Protein AF-A0A822GAI0-F1 (afdb_monomer_lite)

pLDDT: mean 76.67, std 10.91, range [37.88, 90.69]

Sequence (105 aa):
QAKMRTPMEIFRIRNSQLQTNQYAEFDLRLMDAFDPYTKLATTTLDHFQLKNYPPHNANLIVVRELSAFQEIELNIEMKIYTNNILSSISIMKILIYVSQYDFYP

Structure (mmCIF, N/CA/C/O backbone):
data_AF-A0A822GAI0-F1
#
_entry.id   AF-A0A822GAI0-F1
#
loop_
_atom_site.group_PDB
_atom_site.id
_atom_site.type_symbol
_atom_site.label_atom_id
_atom_site.label_alt_id
_atom_site.label_comp_id
_atom_site.label_asym_id
_atom_site.label_entity_id
_atom_site.label_seq_id
_atom_site.pdbx_PDB_ins_code
_atom_site.Cartn_x
_atom_site.Cartn_y
_atom_site.Cartn_z
_atom_site.occupancy
_atom_site.B_iso_or_equiv
_atom_site.auth_seq_id
_atom_site.auth_comp_id
_atom_site.auth_asym_id
_atom_site.auth_atom_id
_atom_site.pdbx_PDB_model_num
ATOM 1 N N . GLN A 1 1 ? -27.670 -15.867 5.538 1.00 37.88 1 GLN A N 1
ATOM 2 C CA . GLN A 1 1 ? -26.688 -15.755 4.438 1.00 37.88 1 GLN A CA 1
ATOM 3 C C . GLN A 1 1 ? -25.909 -14.470 4.666 1.00 37.88 1 GLN A C 1
ATOM 5 O O . GLN A 1 1 ? -26.536 -13.422 4.742 1.00 37.88 1 GLN A O 1
ATOM 10 N N . ALA A 1 2 ? -24.596 -14.545 4.894 1.00 41.91 2 ALA A N 1
ATOM 11 C CA . ALA A 1 2 ? -23.770 -13.349 5.052 1.00 41.91 2 ALA A CA 1
ATOM 12 C C . ALA A 1 2 ? -23.709 -12.623 3.701 1.00 41.91 2 ALA A C 1
ATOM 14 O O . ALA A 1 2 ? -23.293 -13.210 2.703 1.00 41.91 2 ALA A O 1
ATOM 15 N N . LYS A 1 3 ? -24.208 -11.387 3.655 1.00 46.25 3 LYS A N 1
ATOM 16 C CA . LYS A 1 3 ? -24.191 -10.541 2.461 1.00 46.25 3 LYS A CA 1
ATOM 17 C C . LYS A 1 3 ? -22.721 -10.202 2.180 1.00 46.25 3 LYS A C 1
ATOM 19 O O . LYS A 1 3 ? -22.095 -9.555 3.014 1.00 46.25 3 LYS A O 1
ATOM 24 N N . MET A 1 4 ? -22.147 -10.719 1.090 1.00 47.75 4 MET A N 1
ATOM 25 C CA . MET A 1 4 ? -20.768 -10.392 0.703 1.00 47.75 4 MET A CA 1
ATOM 26 C C . MET A 1 4 ? -20.707 -8.902 0.368 1.00 47.75 4 MET A C 1
ATOM 28 O O . MET A 1 4 ? -21.257 -8.486 -0.649 1.00 47.75 4 MET A O 1
ATOM 32 N N . ARG A 1 5 ? -20.086 -8.109 1.244 1.00 63.19 5 ARG A N 1
ATOM 33 C CA . ARG A 1 5 ? -19.882 -6.675 1.020 1.00 63.19 5 ARG A CA 1
ATOM 34 C C . ARG A 1 5 ? -18.771 -6.450 -0.008 1.00 63.19 5 ARG A C 1
ATOM 36 O O . ARG A 1 5 ? -17.844 -7.255 -0.119 1.00 63.19 5 ARG A O 1
ATOM 43 N N . THR A 1 6 ? -18.893 -5.381 -0.792 1.00 68.69 6 THR A N 1
ATOM 44 C CA . THR A 1 6 ? -17.993 -5.117 -1.930 1.00 68.69 6 THR A CA 1
ATOM 45 C C . THR A 1 6 ? 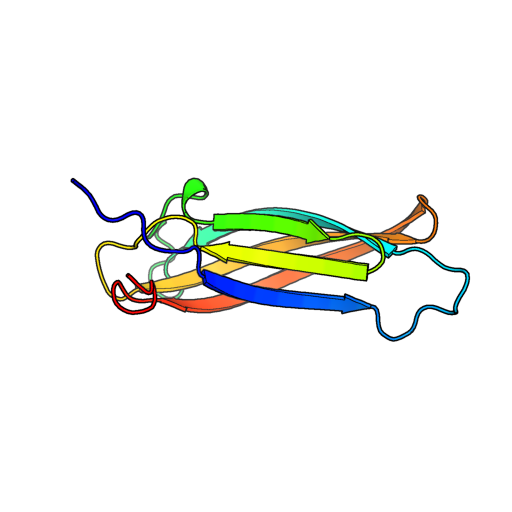-16.662 -4.525 -1.438 1.00 68.69 6 THR A C 1
ATOM 47 O O . THR A 1 6 ? -16.694 -3.647 -0.576 1.00 68.69 6 THR A O 1
ATOM 50 N N . PRO A 1 7 ? -15.495 -4.954 -1.963 1.00 68.38 7 PRO A N 1
ATOM 51 C CA . PRO A 1 7 ? -14.203 -4.376 -1.587 1.00 68.38 7 PRO A CA 1
ATOM 52 C C . PRO A 1 7 ? -14.113 -2.870 -1.882 1.00 68.38 7 PRO A C 1
ATOM 54 O O . PRO A 1 7 ? -14.569 -2.418 -2.934 1.00 68.38 7 PRO A O 1
ATOM 57 N N . MET A 1 8 ? -13.480 -2.109 -0.984 1.00 75.25 8 MET A N 1
ATOM 58 C CA . MET A 1 8 ? -13.315 -0.653 -1.105 1.00 75.25 8 MET A CA 1
ATOM 59 C C . MET A 1 8 ? -11.936 -0.304 -1.677 1.00 75.25 8 MET A C 1
ATOM 61 O O . MET A 1 8 ? -10.915 -0.702 -1.119 1.00 75.25 8 MET A O 1
ATOM 65 N N . GLU A 1 9 ? -11.891 0.471 -2.763 1.00 78.12 9 GLU A N 1
ATOM 66 C CA . GLU A 1 9 ? -10.647 1.058 -3.280 1.00 78.12 9 GLU A CA 1
ATOM 67 C C . GLU A 1 9 ? -10.264 2.285 -2.448 1.00 78.12 9 GLU A C 1
ATOM 69 O O . GLU A 1 9 ? -11.015 3.255 -2.387 1.00 78.12 9 GLU A O 1
ATOM 74 N N . ILE A 1 10 ? -9.089 2.246 -1.821 1.00 73.44 10 ILE A N 1
ATOM 75 C CA . ILE A 1 10 ? -8.595 3.344 -0.978 1.00 73.44 10 ILE A CA 1
ATOM 76 C C . ILE A 1 10 ? -7.741 4.311 -1.788 1.00 73.44 10 ILE A C 1
ATOM 78 O O . ILE A 1 10 ? -7.766 5.523 -1.585 1.00 73.44 10 ILE A O 1
ATOM 82 N N . PHE A 1 11 ? -6.928 3.761 -2.685 1.00 77.19 11 PHE A N 1
ATOM 83 C CA . PHE A 1 11 ? -5.909 4.524 -3.376 1.00 77.19 11 PHE A CA 1
ATOM 84 C C . PHE A 1 11 ? -5.609 3.921 -4.740 1.00 77.19 11 PHE A C 1
ATOM 86 O O . PHE A 1 11 ? -5.573 2.698 -4.892 1.00 77.19 11 PHE A O 1
ATOM 93 N N . ARG A 1 12 ? -5.345 4.799 -5.713 1.00 80.00 12 ARG A N 1
ATOM 94 C CA . ARG A 1 12 ? -4.969 4.438 -7.077 1.00 80.00 12 ARG A CA 1
ATOM 95 C C . ARG A 1 12 ? -3.772 5.243 -7.546 1.00 80.00 12 ARG A C 1
ATOM 97 O O . ARG A 1 12 ? -3.823 6.472 -7.599 1.00 80.00 12 ARG A O 1
ATOM 104 N N . ILE A 1 13 ? -2.745 4.532 -7.990 1.00 75.88 13 ILE A N 1
ATOM 105 C CA . ILE A 1 13 ? -1.565 5.098 -8.642 1.00 75.88 13 ILE A CA 1
ATOM 106 C C . ILE A 1 13 ? -1.813 5.139 -10.141 1.00 75.88 13 ILE A C 1
ATOM 108 O O . ILE A 1 13 ? -2.343 4.184 -10.707 1.00 75.88 13 ILE A O 1
ATOM 112 N N . ARG A 1 14 ? -1.428 6.247 -10.778 1.00 77.06 14 ARG A N 1
ATOM 113 C CA . ARG A 1 14 ? -1.446 6.407 -12.233 1.00 77.06 14 ARG A CA 1
ATOM 114 C C . ARG A 1 14 ? -0.132 7.004 -12.703 1.00 77.06 14 ARG A C 1
ATOM 116 O O . ARG A 1 14 ? 0.298 8.011 -12.147 1.00 77.06 14 ARG A O 1
ATOM 123 N N . ASN A 1 15 ? 0.458 6.450 -13.759 1.00 70.25 15 ASN A N 1
ATOM 124 C CA . ASN A 1 15 ? 1.527 7.147 -14.472 1.00 70.25 15 ASN A CA 1
ATOM 125 C C . ASN A 1 15 ? 0.935 7.950 -15.638 1.00 70.25 15 ASN A C 1
ATOM 127 O O . ASN A 1 15 ? 0.572 7.380 -16.662 1.00 70.25 15 ASN A O 1
ATOM 131 N N . SER A 1 16 ? 0.803 9.267 -15.469 1.00 67.19 16 SER A N 1
ATOM 132 C CA . SER A 1 16 ? 0.220 10.165 -16.477 1.00 67.19 16 SER A CA 1
ATOM 133 C C . SER A 1 16 ? 1.228 10.717 -17.489 1.00 67.19 16 SER A C 1
ATOM 135 O O . SER A 1 16 ? 0.820 11.394 -18.428 1.00 67.19 16 SER A O 1
ATOM 137 N N . GLN A 1 17 ? 2.528 10.466 -17.301 1.00 67.25 17 GLN A N 1
ATOM 138 C CA . GLN A 1 17 ? 3.600 11.098 -18.082 1.00 67.25 17 GLN A CA 1
ATOM 139 C C . GLN A 1 17 ? 4.233 10.180 -19.134 1.00 67.25 17 GLN A C 1
ATOM 141 O O . GLN A 1 17 ? 5.151 10.599 -19.838 1.00 67.25 17 GLN A O 1
ATOM 146 N N . LEU A 1 18 ? 3.771 8.936 -19.255 1.00 63.62 18 LEU A N 1
ATOM 147 C CA . LEU A 1 18 ? 4.316 8.005 -20.237 1.00 63.62 18 LEU A CA 1
ATOM 148 C C . LEU A 1 18 ? 3.836 8.365 -21.636 1.00 63.62 18 LEU A C 1
ATOM 150 O O . LEU A 1 18 ? 2.653 8.612 -21.872 1.00 63.62 18 LEU A O 1
ATOM 154 N N . GLN A 1 19 ? 4.780 8.381 -22.571 1.00 67.12 19 GLN A N 1
ATOM 155 C CA . GLN A 1 19 ? 4.466 8.520 -23.987 1.00 67.12 19 GLN A CA 1
ATOM 156 C C . GLN A 1 19 ? 3.680 7.294 -24.468 1.00 67.12 19 GLN A C 1
ATOM 158 O O . GLN A 1 19 ? 3.775 6.219 -23.880 1.00 67.12 19 GLN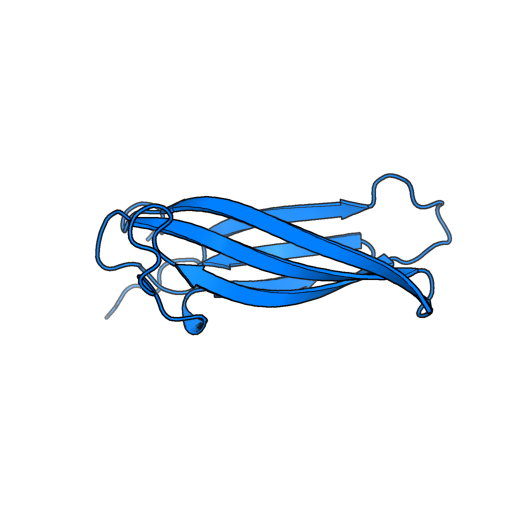 A O 1
ATOM 163 N N . THR A 1 20 ? 2.961 7.426 -25.584 1.00 65.38 20 THR 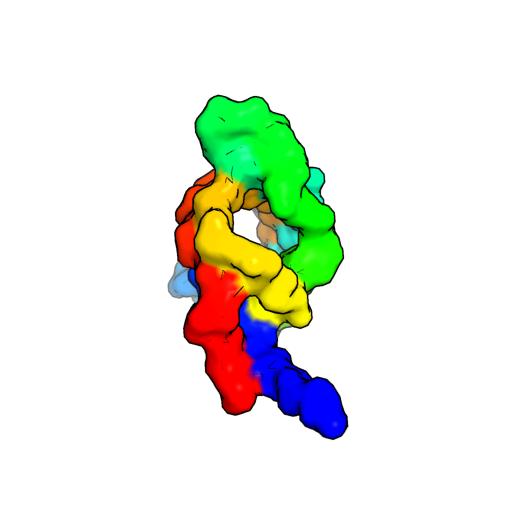A N 1
ATOM 164 C CA . THR A 1 20 ? 2.047 6.408 -26.145 1.00 65.38 20 THR A CA 1
ATOM 165 C C . THR A 1 20 ? 2.664 5.025 -26.413 1.00 65.38 20 THR A C 1
ATOM 167 O O . THR A 1 20 ? 1.922 4.090 -26.686 1.00 65.38 20 THR A O 1
ATOM 170 N N . ASN A 1 21 ? 3.990 4.874 -26.304 1.00 68.69 21 ASN A N 1
ATOM 171 C CA . ASN A 1 21 ? 4.731 3.629 -26.536 1.00 68.69 21 ASN A CA 1
ATOM 172 C C . ASN A 1 21 ? 5.511 3.124 -25.304 1.00 68.69 21 ASN A C 1
ATOM 174 O O . ASN A 1 21 ? 6.395 2.280 -25.450 1.00 68.69 21 ASN A O 1
ATOM 178 N N . GLN A 1 22 ? 5.258 3.659 -24.109 1.00 69.31 22 GLN A N 1
ATOM 179 C CA . GLN A 1 22 ? 5.918 3.207 -22.883 1.00 69.31 22 GLN A CA 1
ATOM 180 C C . GLN A 1 22 ? 4.906 2.510 -21.978 1.00 69.31 22 GLN A C 1
ATOM 182 O O . GLN A 1 22 ? 3.839 3.057 -21.733 1.00 69.31 22 GLN A O 1
ATOM 187 N N . TYR A 1 23 ? 5.253 1.332 -21.459 1.00 75.25 23 TYR A N 1
ATOM 188 C CA . TYR A 1 23 ? 4.443 0.569 -20.503 1.00 75.25 23 TYR A CA 1
ATOM 189 C C . TYR A 1 23 ? 5.021 0.741 -19.097 1.00 75.25 23 TYR A C 1
ATOM 191 O O . TYR A 1 23 ? 6.243 0.674 -18.950 1.00 75.25 23 TYR A O 1
ATOM 199 N N . ALA A 1 24 ? 4.178 0.961 -18.079 1.00 79.06 24 ALA A N 1
ATOM 200 C CA . ALA A 1 24 ? 4.633 1.023 -16.688 1.00 79.06 24 ALA A CA 1
ATOM 201 C C . ALA A 1 24 ? 3.938 0.010 -15.790 1.00 79.06 24 ALA A C 1
ATOM 203 O O . ALA A 1 24 ? 2.806 0.189 -15.346 1.00 79.06 24 ALA A O 1
ATOM 204 N N . GLU A 1 25 ? 4.670 -1.027 -15.436 1.00 83.44 25 GLU A N 1
ATOM 205 C CA . GLU A 1 25 ? 4.193 -1.990 -14.465 1.00 83.44 25 GLU A CA 1
ATOM 206 C C . GLU A 1 25 ? 4.575 -1.525 -13.066 1.00 83.44 25 GLU A C 1
ATOM 208 O O . GLU A 1 25 ? 5.698 -1.091 -12.803 1.00 83.44 25 GLU A O 1
ATOM 213 N N . PHE A 1 26 ? 3.606 -1.601 -12.166 1.00 84.00 26 PHE A N 1
ATOM 214 C CA . PHE A 1 26 ? 3.810 -1.348 -10.755 1.00 84.00 26 PHE A CA 1
ATOM 215 C C . PHE A 1 26 ? 3.821 -2.692 -10.050 1.00 84.00 26 PHE A C 1
ATOM 217 O O . PHE A 1 26 ? 2.877 -3.461 -10.196 1.00 84.00 26 PHE A O 1
ATOM 224 N N . ASP A 1 27 ? 4.871 -2.971 -9.294 1.00 85.12 27 ASP A N 1
ATOM 225 C CA . ASP A 1 27 ? 4.902 -4.059 -8.325 1.00 85.12 27 ASP A CA 1
ATOM 226 C C . ASP A 1 27 ? 4.804 -3.428 -6.938 1.00 85.12 27 ASP A C 1
ATOM 228 O O . ASP A 1 27 ? 5.669 -2.648 -6.529 1.00 85.12 27 ASP A O 1
ATOM 232 N N . LEU A 1 28 ? 3.692 -3.694 -6.259 1.00 84.62 28 LEU A N 1
ATOM 233 C CA . LEU A 1 28 ? 3.387 -3.128 -4.956 1.00 84.62 28 LEU A CA 1
ATOM 234 C C . LEU A 1 28 ? 3.477 -4.225 -3.905 1.00 84.62 28 LEU A C 1
ATOM 236 O O . LEU A 1 28 ? 2.855 -5.281 -4.031 1.00 84.62 28 LEU A O 1
ATOM 240 N N . ARG A 1 29 ? 4.168 -3.919 -2.810 1.00 86.44 29 ARG A N 1
ATOM 241 C CA . ARG A 1 29 ? 4.280 -4.787 -1.644 1.00 86.44 29 ARG A CA 1
ATOM 242 C C . ARG A 1 29 ? 3.909 -4.009 -0.389 1.00 86.44 29 ARG A C 1
ATOM 244 O O . ARG A 1 29 ? 4.579 -3.042 -0.031 1.00 86.44 29 ARG A O 1
ATOM 251 N N . LEU A 1 30 ? 2.838 -4.434 0.281 1.00 85.75 30 LEU A N 1
ATOM 252 C CA . LEU A 1 30 ? 2.496 -3.920 1.604 1.00 85.75 30 LEU A CA 1
ATOM 253 C C . LEU A 1 30 ? 3.494 -4.513 2.598 1.00 85.75 30 LEU A C 1
ATOM 255 O O . LEU A 1 30 ? 3.569 -5.731 2.743 1.00 85.75 30 LEU A O 1
ATOM 259 N N . MET A 1 31 ? 4.281 -3.645 3.221 1.00 87.44 31 MET A N 1
ATOM 260 C CA . MET A 1 31 ? 5.322 -4.035 4.164 1.00 87.44 31 MET A CA 1
ATOM 261 C C . MET A 1 31 ? 4.721 -4.214 5.551 1.00 87.44 31 MET A C 1
ATOM 263 O O . MET A 1 31 ? 4.826 -5.291 6.123 1.00 87.44 31 MET A O 1
ATOM 267 N N . ASP A 1 32 ? 4.028 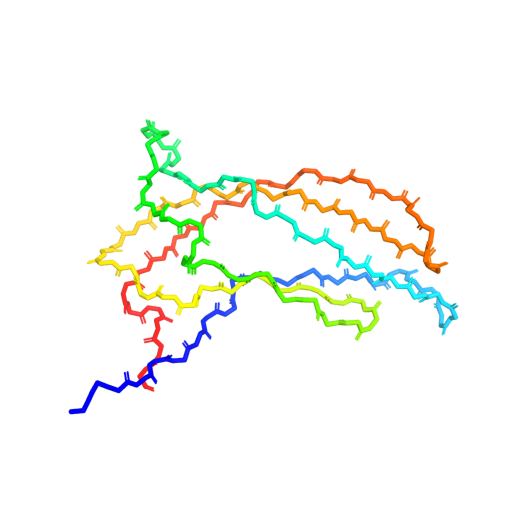-3.179 6.031 1.00 86.00 32 ASP A N 1
ATOM 268 C CA . ASP A 1 32 ? 3.452 -3.131 7.371 1.00 86.00 32 ASP A CA 1
ATOM 269 C C . ASP A 1 32 ? 2.123 -2.366 7.371 1.00 86.00 32 ASP A C 1
ATOM 271 O O . ASP A 1 32 ? 1.898 -1.477 6.541 1.00 86.00 32 ASP A O 1
ATOM 275 N N . ALA A 1 33 ? 1.280 -2.688 8.351 1.00 86.00 33 ALA A N 1
ATOM 276 C CA . ALA A 1 33 ? 0.061 -1.964 8.689 1.00 86.00 33 ALA A CA 1
ATOM 277 C C . ALA A 1 33 ? -0.049 -1.855 10.217 1.00 86.00 33 ALA A C 1
ATOM 279 O O . ALA A 1 33 ? -0.015 -2.872 10.913 1.00 86.00 33 ALA A O 1
ATOM 280 N N . PHE A 1 34 ? -0.159 -0.640 10.752 1.00 85.62 34 PHE A N 1
ATOM 281 C CA . PHE A 1 34 ? -0.220 -0.425 12.201 1.00 85.62 34 PHE A CA 1
ATOM 282 C C . PHE A 1 34 ? -1.009 0.824 12.589 1.00 85.62 34 PHE A C 1
ATOM 284 O O . PHE A 1 34 ? -1.237 1.717 11.775 1.00 85.62 34 PHE A O 1
ATOM 291 N N . ASP A 1 35 ? -1.375 0.902 13.867 1.00 85.75 35 ASP A N 1
ATOM 292 C CA . ASP A 1 35 ? -1.878 2.126 14.481 1.00 85.75 35 ASP A CA 1
ATOM 293 C C . ASP A 1 35 ? -0.812 3.234 14.405 1.00 85.75 35 ASP A C 1
ATOM 295 O O . ASP A 1 35 ? 0.319 3.028 14.871 1.00 85.75 35 ASP A O 1
ATOM 299 N N . PRO A 1 36 ? -1.127 4.423 13.872 1.00 84.81 36 PRO A N 1
ATOM 300 C CA . PRO A 1 36 ? -0.144 5.492 13.729 1.00 84.81 36 PRO A CA 1
ATOM 301 C C . PRO A 1 36 ? 0.415 5.992 15.071 1.00 84.81 36 PRO A C 1
ATOM 303 O O . PRO A 1 36 ? 1.564 6.446 15.098 1.00 84.81 36 PRO A O 1
ATOM 306 N N . TYR A 1 37 ? -0.343 5.887 16.166 1.00 85.00 37 TYR A N 1
ATOM 307 C CA . TYR A 1 37 ? 0.002 6.431 17.480 1.00 85.00 37 TYR A CA 1
ATOM 308 C C . TYR A 1 37 ? 0.666 5.402 18.391 1.00 85.00 37 TYR A C 1
ATOM 310 O O . TYR A 1 37 ? 1.661 5.710 19.045 1.00 85.00 37 TYR A O 1
ATOM 318 N N . THR A 1 38 ? 0.136 4.181 18.436 1.00 84.69 38 THR A N 1
ATOM 319 C CA . THR A 1 38 ? 0.653 3.121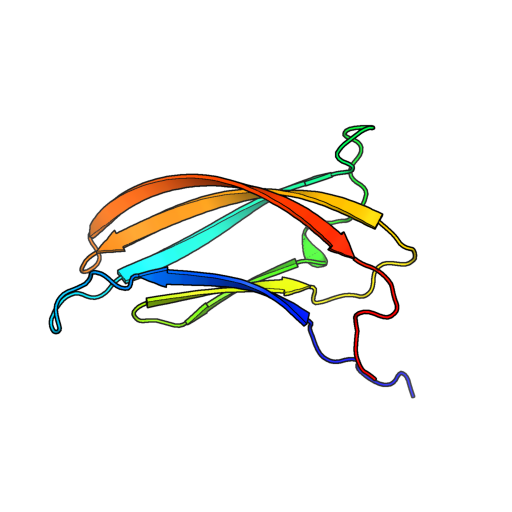 19.316 1.00 84.69 38 THR A CA 1
ATOM 320 C C . THR A 1 38 ? 1.713 2.254 18.643 1.00 84.69 38 THR A C 1
ATOM 322 O O . THR A 1 38 ? 2.450 1.556 19.337 1.00 84.69 38 THR A O 1
ATOM 325 N N . LYS A 1 39 ? 1.807 2.295 17.303 1.00 81.50 39 LYS A N 1
ATOM 326 C CA . LYS A 1 39 ? 2.660 1.423 16.471 1.00 81.50 39 LYS A CA 1
ATOM 327 C C . LYS A 1 39 ? 2.405 -0.077 16.677 1.00 81.50 39 LYS A C 1
ATOM 329 O O . LYS A 1 39 ? 3.227 -0.905 16.292 1.00 81.50 39 LYS A O 1
ATOM 334 N N . LEU A 1 40 ? 1.258 -0.436 17.256 1.00 79.38 40 LEU A N 1
ATOM 335 C CA . LEU A 1 40 ? 0.792 -1.815 17.351 1.00 79.38 40 LEU A CA 1
ATOM 336 C C . LEU A 1 40 ? 0.117 -2.222 16.039 1.00 79.38 40 LEU A C 1
ATOM 338 O O . LEU A 1 40 ? -0.557 -1.411 15.403 1.00 79.38 40 LEU A O 1
ATOM 342 N N . ALA A 1 41 ? 0.265 -3.487 15.646 1.00 69.69 41 ALA A N 1
ATOM 343 C CA . ALA A 1 41 ? -0.462 -4.033 14.506 1.00 69.69 41 ALA A CA 1
ATOM 344 C C . ALA A 1 41 ? -1.969 -4.045 14.823 1.00 69.69 41 ALA A C 1
ATOM 346 O O . ALA A 1 41 ? -2.439 -4.861 15.614 1.00 69.69 41 ALA A O 1
ATOM 347 N N . THR A 1 42 ? -2.721 -3.114 14.236 1.00 63.38 42 THR A N 1
ATOM 348 C CA . THR A 1 42 ? -4.182 -2.989 14.407 1.00 63.38 42 THR A CA 1
ATOM 349 C C . THR A 1 42 ? -4.965 -3.932 13.518 1.00 63.38 42 THR A C 1
ATOM 351 O O . THR A 1 42 ? -6.122 -4.241 13.800 1.00 63.38 42 THR A O 1
ATOM 354 N N . THR A 1 43 ? -4.326 -4.403 12.452 1.00 64.88 43 THR A N 1
ATOM 355 C CA . THR A 1 43 ? -4.924 -5.279 11.462 1.00 64.88 43 THR A CA 1
ATOM 356 C C . THR A 1 43 ? -3.858 -6.163 10.826 1.00 64.88 43 THR A C 1
ATOM 358 O O . THR A 1 43 ? -2.670 -5.832 10.802 1.00 64.88 43 THR A O 1
ATOM 361 N N . THR A 1 44 ? -4.273 -7.322 10.336 1.00 65.38 44 THR A N 1
ATOM 362 C CA . THR A 1 44 ? -3.403 -8.239 9.607 1.00 65.38 44 THR A CA 1
ATOM 363 C C . THR A 1 44 ? -3.344 -7.833 8.135 1.00 65.38 44 THR A C 1
ATOM 365 O O . THR A 1 44 ? -4.329 -7.364 7.565 1.00 65.38 44 THR A O 1
ATOM 368 N N . LEU A 1 45 ? -2.183 -8.025 7.498 1.00 66.31 45 LEU A N 1
ATOM 369 C CA . LEU A 1 45 ? -1.932 -7.656 6.093 1.00 66.31 45 LEU A CA 1
ATOM 370 C C . LEU A 1 45 ? -2.978 -8.219 5.107 1.00 66.31 45 LEU A C 1
ATOM 372 O O . LEU A 1 45 ? -3.149 -7.678 4.021 1.00 66.31 45 LEU A O 1
ATOM 376 N N . ASP A 1 46 ? -3.701 -9.274 5.487 1.00 70.38 46 ASP A N 1
ATOM 377 C CA . ASP A 1 46 ? -4.765 -9.917 4.708 1.00 70.38 46 ASP A CA 1
ATOM 378 C C . ASP A 1 46 ? -6.079 -9.114 4.614 1.00 70.38 46 ASP A C 1
ATOM 380 O O . ASP A 1 46 ? -6.988 -9.527 3.888 1.00 70.38 46 ASP A O 1
ATOM 384 N N . HIS A 1 47 ? -6.193 -7.984 5.320 1.00 73.38 47 HIS A N 1
ATOM 385 C CA . HIS A 1 47 ? -7.283 -7.022 5.132 1.00 73.38 47 HIS A CA 1
ATOM 386 C C . HIS A 1 47 ? -7.070 -6.157 3.896 1.00 73.38 47 HIS A C 1
ATOM 388 O O . HIS A 1 47 ? -8.026 -5.563 3.399 1.00 73.38 47 HIS A O 1
ATOM 394 N N . PHE A 1 48 ? -5.848 -6.120 3.369 1.00 77.38 48 PHE A N 1
ATOM 395 C CA . PHE A 1 48 ? -5.493 -5.320 2.214 1.00 77.38 48 PHE A CA 1
ATOM 396 C C . PHE A 1 48 ? -5.119 -6.202 1.030 1.00 77.38 48 PHE A C 1
ATOM 398 O O . PHE A 1 48 ? -4.466 -7.234 1.157 1.00 77.38 48 PHE A O 1
ATOM 405 N N . GLN A 1 49 ? -5.508 -5.758 -0.157 1.00 80.75 49 GLN A N 1
ATOM 406 C CA . GLN A 1 49 ? -5.075 -6.343 -1.410 1.00 80.75 49 GLN A CA 1
ATOM 407 C C . GLN A 1 49 ? -4.533 -5.251 -2.318 1.00 80.75 49 GLN A C 1
ATOM 409 O O . GLN A 1 49 ? -5.182 -4.233 -2.555 1.00 80.75 49 GLN A O 1
ATOM 414 N N . LEU A 1 50 ? -3.351 -5.501 -2.866 1.00 76.56 50 LEU A N 1
ATOM 415 C CA . LEU A 1 50 ? -2.764 -4.686 -3.916 1.00 76.56 50 LEU A CA 1
ATOM 416 C C . LEU A 1 50 ? -3.109 -5.335 -5.258 1.00 76.56 50 LEU A C 1
ATOM 418 O O . LEU A 1 50 ? -2.805 -6.507 -5.482 1.00 76.56 50 LEU A O 1
ATOM 422 N N . LYS A 1 51 ? -3.804 -4.601 -6.128 1.00 75.75 51 LYS A N 1
ATOM 423 C CA . LYS A 1 51 ? -4.154 -5.049 -7.480 1.00 75.75 51 LYS A CA 1
ATOM 424 C C . LYS A 1 51 ? -3.455 -4.185 -8.508 1.00 75.75 51 LYS A C 1
ATOM 426 O O . LYS A 1 51 ? -3.679 -2.981 -8.556 1.00 75.75 51 LYS A O 1
ATOM 431 N N . ASN A 1 52 ? -2.683 -4.819 -9.376 1.00 72.00 52 ASN A N 1
ATOM 432 C CA . ASN A 1 52 ? -2.069 -4.149 -10.510 1.00 72.00 52 ASN A CA 1
ATOM 433 C C . ASN A 1 52 ? -3.011 -4.243 -11.710 1.00 72.00 52 ASN A C 1
ATOM 435 O O . ASN A 1 52 ? -3.503 -5.320 -12.045 1.00 72.00 52 ASN A O 1
ATOM 439 N N . TYR A 1 53 ? -3.249 -3.108 -12.357 1.00 71.50 53 TYR A N 1
ATOM 440 C CA . TYR A 1 53 ? -4.013 -2.991 -13.591 1.00 71.50 53 TYR A CA 1
ATOM 441 C C . TYR A 1 53 ? -3.091 -2.400 -14.664 1.00 71.50 53 TYR A C 1
ATOM 443 O O . TYR A 1 53 ? -3.042 -1.174 -14.852 1.00 71.50 53 TYR A O 1
ATOM 451 N N . PRO A 1 54 ? -2.331 -3.261 -15.364 1.00 64.31 54 PRO A N 1
ATOM 452 C CA . PRO A 1 54 ? -1.505 -2.835 -16.477 1.00 64.31 54 PRO A CA 1
ATOM 453 C C . PRO A 1 54 ? -2.346 -2.074 -17.514 1.00 64.31 54 PRO A C 1
ATOM 455 O O . PRO A 1 54 ? -3.542 -2.335 -17.661 1.00 64.31 54 PRO A O 1
ATOM 458 N N . PRO A 1 55 ? -1.750 -1.129 -18.247 1.00 63.78 55 PRO A N 1
ATOM 459 C CA . PRO A 1 55 ? -0.320 -0.853 -18.271 1.00 63.78 55 PRO A CA 1
ATOM 460 C C . PRO A 1 55 ? 0.140 0.287 -17.361 1.00 63.78 55 PRO A C 1
ATOM 462 O O . PRO A 1 55 ? 1.316 0.603 -17.435 1.00 63.78 55 PRO A O 1
ATOM 465 N N . HIS A 1 56 ? -0.736 0.936 -16.575 1.00 68.69 56 HIS A N 1
ATOM 466 C CA . HIS A 1 56 ? -0.399 2.188 -15.862 1.00 68.69 56 HIS A CA 1
ATOM 467 C C . HIS A 1 56 ? -1.121 2.409 -14.531 1.00 68.69 56 HIS A C 1
ATOM 469 O O . HIS A 1 56 ? -1.089 3.530 -14.017 1.00 68.69 56 HIS A O 1
ATOM 475 N N . ASN A 1 57 ? -1.807 1.407 -13.984 1.00 73.50 57 ASN A N 1
ATOM 476 C CA . ASN A 1 57 ? -2.570 1.589 -12.757 1.00 73.50 57 ASN A CA 1
ATOM 477 C C . ASN A 1 57 ? -2.246 0.505 -11.733 1.00 73.50 57 ASN A C 1
ATOM 479 O O . ASN A 1 57 ? -1.986 -0.646 -12.081 1.00 73.50 57 ASN A O 1
ATOM 483 N N . ALA A 1 58 ? -2.320 0.868 -10.460 1.00 78.19 58 ALA A N 1
ATOM 484 C CA . ALA A 1 58 ? -2.350 -0.083 -9.364 1.00 78.19 58 ALA A CA 1
ATOM 485 C C . ALA A 1 58 ? -3.200 0.474 -8.222 1.00 78.19 58 ALA A C 1
ATOM 487 O O . ALA A 1 58 ? -3.188 1.682 -7.966 1.00 78.19 58 ALA A O 1
ATOM 488 N N . ASN A 1 59 ? -3.951 -0.407 -7.566 1.00 80.31 59 ASN A N 1
ATOM 489 C CA . ASN A 1 59 ? -4.955 -0.058 -6.575 1.00 80.31 59 ASN A CA 1
ATOM 490 C C . ASN A 1 59 ? -4.652 -0.772 -5.258 1.00 80.31 59 ASN A C 1
ATOM 492 O O . ASN A 1 59 ? -4.337 -1.963 -5.247 1.00 80.31 59 ASN A O 1
ATOM 496 N N . LEU A 1 60 ? -4.824 -0.057 -4.152 1.00 80.94 60 LEU A N 1
ATOM 497 C CA . LEU A 1 60 ? -4.898 -0.629 -2.814 1.00 80.94 60 LEU A CA 1
ATOM 498 C C . LEU A 1 60 ? -6.369 -0.749 -2.417 1.00 80.94 60 LEU A C 1
ATOM 500 O O . LEU A 1 60 ? -7.123 0.224 -2.486 1.00 80.94 60 LEU A O 1
ATOM 504 N N . ILE A 1 61 ? -6.762 -1.945 -1.998 1.00 78.88 61 ILE A N 1
ATOM 505 C CA . ILE A 1 61 ? -8.147 -2.304 -1.712 1.00 78.88 61 ILE A CA 1
ATOM 506 C C . ILE A 1 61 ? -8.231 -2.865 -0.297 1.00 78.88 61 ILE A C 1
ATOM 508 O O . ILE A 1 61 ? -7.413 -3.711 0.059 1.00 78.88 61 ILE A O 1
ATOM 512 N N . VAL A 1 62 ? -9.237 -2.461 0.481 1.00 76.25 62 VAL A N 1
ATOM 513 C CA . VAL A 1 62 ? -9.608 -3.198 1.697 1.00 76.25 62 VAL A CA 1
ATOM 514 C C . VAL A 1 62 ? -10.568 -4.316 1.313 1.00 76.25 62 VAL A C 1
ATOM 516 O O . VAL A 1 62 ? -11.631 -4.069 0.739 1.00 76.25 62 VAL A O 1
ATOM 519 N N . VAL A 1 63 ? -10.176 -5.557 1.586 1.00 75.88 63 VAL A N 1
ATOM 520 C CA . VAL A 1 63 ? -10.908 -6.770 1.185 1.00 75.88 63 VAL A CA 1
ATOM 521 C C . VAL A 1 63 ? -11.654 -7.436 2.335 1.00 75.88 63 VAL A C 1
ATOM 523 O O . VAL A 1 63 ? -12.462 -8.332 2.093 1.00 75.88 63 VAL A O 1
ATOM 526 N N . ARG A 1 64 ? -11.414 -7.003 3.576 1.00 71.25 64 ARG A N 1
ATOM 527 C CA . ARG A 1 64 ? -12.140 -7.464 4.762 1.00 71.25 64 ARG A CA 1
ATOM 528 C C . ARG A 1 64 ? -12.558 -6.294 5.627 1.00 71.25 64 ARG A C 1
ATOM 530 O O . ARG A 1 64 ? -11.822 -5.323 5.761 1.00 71.25 64 ARG A O 1
ATOM 537 N N . GLU A 1 65 ? -13.724 -6.434 6.237 1.00 69.12 65 GLU A N 1
ATOM 538 C CA . GLU A 1 65 ? -14.218 -5.469 7.208 1.00 69.12 65 GLU A CA 1
ATOM 539 C C . GLU A 1 65 ? -13.298 -5.383 8.419 1.00 69.12 65 GLU A C 1
ATOM 541 O O . GLU A 1 65 ? -12.797 -6.393 8.914 1.00 69.12 65 GLU A O 1
ATOM 546 N N . LEU A 1 66 ? -13.131 -4.164 8.918 1.00 71.38 66 LEU A N 1
ATOM 547 C CA . LEU A 1 66 ? -12.534 -3.918 10.220 1.00 71.38 66 LEU A CA 1
ATOM 548 C C . LEU A 1 66 ? -13.642 -3.921 11.274 1.00 71.38 66 LEU A C 1
ATOM 550 O O . LEU A 1 66 ? -14.744 -3.425 11.039 1.00 71.38 66 LEU A O 1
ATOM 554 N N . SER A 1 67 ? -13.344 -4.477 12.446 1.00 69.44 67 SER A N 1
ATOM 555 C CA . SER A 1 67 ? -14.307 -4.637 13.545 1.00 69.44 67 SER A CA 1
ATOM 556 C C . SER A 1 67 ? -14.709 -3.323 14.220 1.00 69.44 67 SER A C 1
ATOM 558 O O . SER A 1 67 ? -15.673 -3.294 14.982 1.00 69.44 67 SER A O 1
ATOM 560 N N . ALA A 1 68 ? -13.967 -2.246 13.973 1.00 73.44 68 ALA A N 1
ATOM 561 C CA . ALA A 1 68 ? -14.198 -0.931 14.543 1.00 73.44 68 ALA A CA 1
ATOM 562 C C . ALA A 1 68 ? -13.633 0.158 13.623 1.00 73.44 68 ALA A C 1
ATOM 564 O O . ALA A 1 68 ? -12.939 -0.128 12.648 1.00 73.44 68 ALA A O 1
ATOM 565 N N . PHE A 1 69 ? -13.921 1.414 13.963 1.00 79.75 69 PHE A N 1
ATOM 566 C CA . PHE A 1 69 ? -13.213 2.557 13.397 1.00 79.75 69 PHE A CA 1
ATOM 567 C C . PHE A 1 69 ? -11.731 2.477 13.769 1.00 79.75 69 PHE A C 1
ATOM 569 O O . PHE A 1 69 ? -11.405 2.331 14.949 1.00 79.75 69 PHE A O 1
ATOM 576 N N . GLN A 1 70 ? -10.851 2.554 12.776 1.00 80.62 70 GLN A N 1
ATOM 577 C CA . GLN A 1 70 ? -9.411 2.459 12.978 1.00 80.62 70 GLN A CA 1
ATOM 578 C C . GLN A 1 70 ? -8.666 3.447 12.083 1.00 80.62 70 GLN A C 1
ATOM 580 O O . GLN A 1 70 ? -8.991 3.622 10.905 1.00 80.62 70 GLN A O 1
ATOM 585 N N . GLU A 1 71 ? -7.630 4.053 12.659 1.00 85.81 71 GLU A N 1
ATOM 586 C CA . GLU A 1 71 ? -6.588 4.747 11.912 1.00 85.81 71 GLU A CA 1
ATOM 587 C C . GLU A 1 71 ? -5.459 3.767 11.621 1.00 85.81 71 GLU A C 1
ATOM 589 O O . GLU A 1 71 ? -5.002 3.045 12.512 1.00 85.81 71 GLU A O 1
ATOM 594 N N . ILE A 1 72 ? -5.021 3.718 10.367 1.00 86.00 72 ILE A N 1
ATOM 595 C CA . ILE A 1 72 ? -4.013 2.756 9.929 1.00 86.00 72 ILE A CA 1
ATOM 596 C C . ILE A 1 72 ? -2.959 3.491 9.110 1.00 86.00 72 ILE A C 1
ATOM 598 O O . ILE A 1 72 ? -3.264 4.108 8.090 1.00 86.00 72 ILE A O 1
ATOM 602 N N . GLU A 1 73 ? -1.707 3.408 9.550 1.00 89.06 73 GLU A N 1
ATOM 603 C CA . GLU A 1 73 ? -0.542 3.765 8.748 1.00 89.06 73 GLU A CA 1
ATOM 604 C C . GLU A 1 73 ? -0.103 2.525 7.960 1.00 89.06 73 GLU A C 1
ATOM 606 O O . GLU A 1 73 ? 0.205 1.475 8.528 1.00 89.06 73 GLU A O 1
ATOM 611 N N . LEU A 1 74 ? -0.094 2.653 6.637 1.00 88.12 74 LEU A N 1
ATOM 612 C CA . LEU A 1 74 ? 0.344 1.636 5.692 1.00 88.12 74 LEU A CA 1
ATOM 613 C C . LEU A 1 74 ? 1.699 2.023 5.120 1.00 88.12 74 LEU A C 1
ATOM 615 O O . LEU A 1 74 ? 1.840 3.092 4.523 1.00 88.12 74 LEU A O 1
ATOM 619 N N . ASN A 1 75 ? 2.669 1.120 5.239 1.00 89.19 75 ASN A N 1
ATOM 620 C CA . ASN A 1 75 ? 3.957 1.243 4.568 1.00 89.19 75 ASN A CA 1
ATOM 621 C C . ASN A 1 75 ? 3.961 0.358 3.327 1.00 89.19 75 ASN A C 1
ATOM 623 O O . ASN A 1 75 ? 3.862 -0.864 3.424 1.00 89.19 75 ASN A O 1
ATOM 627 N N . I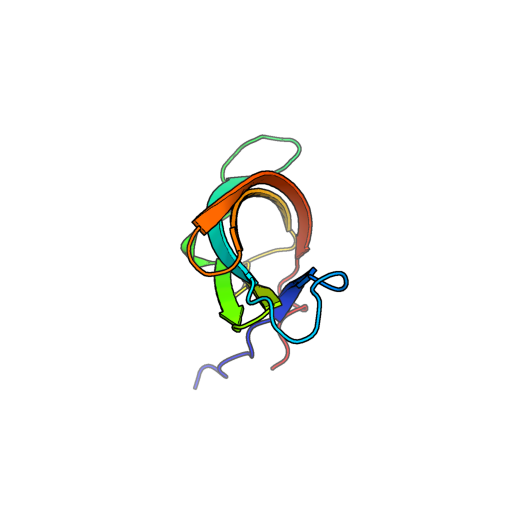LE A 1 76 ? 4.097 0.972 2.159 1.00 87.75 76 ILE A N 1
ATOM 628 C CA . ILE A 1 76 ? 4.039 0.285 0.872 1.00 87.75 76 ILE A CA 1
ATOM 629 C C . ILE A 1 76 ? 5.357 0.516 0.149 1.00 87.75 76 ILE A C 1
ATOM 631 O O . ILE A 1 76 ? 5.767 1.654 -0.076 1.00 87.75 76 ILE A O 1
ATOM 635 N N . GLU A 1 77 ? 6.010 -0.570 -0.236 1.00 89.94 77 GLU A N 1
ATOM 636 C CA . GLU A 1 77 ? 7.088 -0.532 -1.212 1.00 89.94 77 GLU A CA 1
ATOM 637 C C . GLU A 1 77 ? 6.479 -0.615 -2.613 1.00 89.94 77 GLU A C 1
ATOM 639 O O . GLU A 1 77 ? 5.635 -1.468 -2.892 1.00 89.94 77 GLU A O 1
ATOM 644 N N . MET A 1 78 ? 6.914 0.275 -3.497 1.00 87.62 78 MET A N 1
ATOM 645 C CA . MET A 1 78 ? 6.541 0.282 -4.903 1.00 87.62 78 MET A CA 1
ATOM 646 C C . MET A 1 78 ? 7.792 0.168 -5.757 1.00 87.62 78 MET A C 1
ATOM 648 O O . MET A 1 78 ? 8.686 1.010 -5.675 1.00 87.62 78 MET A O 1
ATOM 652 N N . LYS A 1 79 ? 7.814 -0.822 -6.643 1.00 89.81 79 LYS A N 1
ATOM 653 C CA . LYS A 1 79 ? 8.766 -0.899 -7.747 1.00 89.81 79 LYS A CA 1
ATOM 654 C C . LYS A 1 79 ? 8.046 -0.526 -9.029 1.00 89.81 79 LYS A C 1
ATOM 656 O O . LYS A 1 79 ? 6.946 -1.004 -9.297 1.00 89.81 79 LYS A O 1
ATOM 661 N N . ILE A 1 80 ? 8.665 0.348 -9.805 1.00 85.75 80 ILE A N 1
ATOM 662 C CA . ILE A 1 80 ? 8.151 0.790 -11.095 1.00 85.75 80 ILE A CA 1
ATOM 663 C C . ILE A 1 80 ? 9.048 0.187 -12.161 1.00 85.75 80 ILE A C 1
ATOM 665 O O . ILE A 1 80 ? 10.266 0.372 -12.133 1.00 85.75 80 ILE A O 1
ATOM 669 N N . TYR A 1 81 ? 8.442 -0.521 -13.100 1.00 86.75 81 TYR A N 1
ATOM 670 C CA . TYR A 1 81 ? 9.110 -1.076 -14.262 1.00 86.75 81 TYR A CA 1
ATOM 671 C C . TYR A 1 81 ? 8.638 -0.321 -15.491 1.00 86.75 81 TYR A C 1
ATOM 673 O O . TYR A 1 81 ? 7.447 -0.301 -15.777 1.00 86.75 81 TYR A O 1
ATOM 681 N N . THR A 1 82 ? 9.560 0.281 -16.234 1.00 85.75 82 THR A N 1
ATOM 682 C CA . THR A 1 82 ? 9.260 0.904 -17.524 1.00 85.75 82 THR A CA 1
ATOM 683 C C . THR A 1 82 ? 9.782 -0.008 -18.621 1.00 85.75 82 THR A C 1
ATOM 685 O O . THR A 1 82 ? 10.979 -0.287 -18.662 1.00 85.75 82 THR A O 1
ATOM 688 N N . ASN A 1 83 ? 8.904 -0.483 -19.508 1.00 85.44 83 ASN A N 1
ATOM 689 C CA . ASN A 1 83 ? 9.255 -1.446 -20.561 1.00 85.44 83 ASN A CA 1
ATOM 690 C C . ASN A 1 83 ? 10.012 -2.675 -20.007 1.00 85.44 83 ASN A C 1
ATOM 692 O O . ASN A 1 83 ? 11.050 -3.067 -20.537 1.00 85.44 83 ASN A O 1
ATOM 696 N N . ASN A 1 84 ? 9.504 -3.248 -18.911 1.00 85.06 84 ASN A N 1
ATOM 697 C CA . ASN A 1 84 ? 10.059 -4.406 -18.190 1.00 85.06 84 ASN A CA 1
ATOM 698 C C . ASN A 1 84 ? 11.432 -4.183 -17.526 1.00 85.06 84 ASN A C 1
ATOM 700 O O . ASN A 1 84 ? 12.034 -5.130 -17.021 1.00 85.06 84 ASN A O 1
ATOM 704 N N . ILE A 1 85 ? 11.927 -2.944 -17.479 1.00 88.38 85 ILE A N 1
ATOM 705 C CA . ILE A 1 85 ? 13.170 -2.581 -16.791 1.00 88.38 85 ILE A CA 1
ATOM 706 C C . ILE A 1 85 ? 12.817 -1.824 -15.515 1.00 88.38 85 ILE A C 1
ATOM 708 O O . ILE A 1 85 ? 12.060 -0.855 -15.569 1.00 88.38 85 ILE A O 1
ATOM 712 N N . LEU A 1 86 ? 13.380 -2.239 -14.375 1.00 90.44 86 LEU A N 1
ATOM 713 C CA . LEU A 1 86 ? 13.214 -1.524 -13.108 1.00 90.44 86 LEU A CA 1
ATOM 714 C C . LEU A 1 86 ? 13.728 -0.088 -13.267 1.00 90.44 86 LEU A C 1
ATOM 716 O O . LEU A 1 86 ? 14.927 0.134 -13.430 1.00 90.44 86 LEU A O 1
ATOM 720 N N . SER A 1 87 ? 12.814 0.875 -13.220 1.00 89.25 87 SER A N 1
ATOM 721 C CA . SER A 1 87 ? 13.116 2.293 -13.384 1.00 89.25 87 SER A CA 1
ATOM 722 C C . SER A 1 87 ? 13.204 3.021 -12.048 1.00 89.25 87 SER A C 1
ATOM 724 O O . SER A 1 87 ? 13.971 3.973 -11.926 1.00 89.25 87 SER A O 1
ATOM 726 N N . SER A 1 88 ? 12.447 2.582 -11.036 1.00 87.50 88 SER A N 1
ATOM 727 C CA . SER A 1 88 ? 12.436 3.220 -9.719 1.00 87.50 88 SER A CA 1
ATOM 728 C C . SER A 1 88 ? 11.947 2.286 -8.613 1.00 87.50 88 SER A C 1
ATOM 730 O O . SER A 1 88 ? 11.162 1.368 -8.855 1.00 87.50 88 SER A O 1
ATOM 732 N N . ILE A 1 89 ? 12.388 2.565 -7.385 1.00 90.69 89 ILE A N 1
ATOM 733 C CA . ILE A 1 89 ? 11.842 2.007 -6.146 1.00 90.69 89 ILE A CA 1
ATOM 734 C C . ILE A 1 89 ? 11.446 3.183 -5.253 1.00 90.69 89 ILE A C 1
ATOM 736 O O . ILE A 1 89 ? 12.216 4.127 -5.082 1.00 90.69 89 ILE A O 1
ATOM 740 N N . SER A 1 90 ? 10.254 3.124 -4.672 1.00 87.75 90 SER A N 1
ATOM 741 C CA . SER A 1 90 ? 9.733 4.137 -3.762 1.00 87.75 90 SER A CA 1
ATOM 742 C C . SER A 1 90 ? 9.123 3.488 -2.525 1.00 87.75 90 SER A C 1
ATOM 744 O O . SER A 1 90 ? 8.556 2.399 -2.601 1.00 87.75 90 SER A O 1
ATOM 746 N N . ILE A 1 91 ? 9.233 4.173 -1.388 1.00 89.25 91 ILE A N 1
ATOM 747 C CA . ILE A 1 91 ? 8.533 3.819 -0.155 1.00 89.25 91 ILE A CA 1
ATOM 748 C C . ILE A 1 91 ? 7.468 4.882 0.073 1.00 89.25 91 ILE A C 1
ATOM 750 O O . ILE A 1 91 ? 7.768 6.075 0.132 1.00 89.25 91 ILE A O 1
ATOM 754 N N . MET A 1 92 ? 6.229 4.437 0.216 1.00 87.38 92 MET A N 1
ATOM 755 C CA . MET A 1 92 ? 5.076 5.286 0.448 1.00 87.38 92 MET A CA 1
ATOM 756 C C . MET A 1 92 ? 4.477 4.976 1.812 1.00 87.38 92 MET A C 1
ATOM 758 O O . MET A 1 92 ? 4.312 3.814 2.182 1.00 87.38 92 MET A O 1
ATOM 762 N N . LYS A 1 93 ? 4.124 6.039 2.533 1.00 89.75 93 LYS A N 1
ATOM 763 C CA . LYS A 1 93 ? 3.359 5.963 3.772 1.00 89.75 93 LYS A CA 1
ATOM 764 C C . LYS A 1 93 ? 1.980 6.544 3.535 1.00 89.75 93 LYS A C 1
ATOM 766 O O . LYS A 1 93 ? 1.878 7.699 3.125 1.00 89.75 93 LYS A O 1
ATOM 771 N N . ILE A 1 94 ? 0.942 5.756 3.777 1.00 85.88 94 ILE A N 1
ATOM 772 C CA . ILE A 1 94 ? -0.445 6.201 3.647 1.00 85.88 94 ILE A CA 1
ATOM 773 C C . ILE A 1 94 ? -1.099 6.095 5.015 1.00 85.88 94 ILE A C 1
ATOM 775 O O . ILE A 1 94 ? -1.130 5.016 5.594 1.00 85.88 94 ILE A O 1
ATOM 779 N N . LEU A 1 95 ? -1.630 7.206 5.515 1.00 87.06 95 LEU A N 1
ATOM 780 C CA . LEU A 1 95 ? -2.513 7.199 6.672 1.00 87.06 95 LEU A CA 1
ATOM 781 C C . LEU A 1 95 ? -3.955 7.139 6.176 1.00 87.06 95 LEU A C 1
ATOM 783 O O . LEU A 1 95 ? -4.365 7.977 5.371 1.00 87.06 95 LEU A O 1
ATOM 787 N N . ILE A 1 96 ? -4.705 6.146 6.640 1.00 84.00 96 ILE A N 1
ATOM 788 C CA . ILE A 1 96 ? -6.096 5.938 6.248 1.00 84.00 96 ILE A CA 1
ATOM 789 C C . ILE A 1 96 ? -6.988 5.852 7.480 1.00 84.00 96 ILE A C 1
ATOM 791 O O . ILE A 1 96 ? -6.578 5.364 8.532 1.00 84.00 96 ILE A O 1
ATOM 795 N N . TYR A 1 97 ? -8.222 6.307 7.305 1.00 84.31 97 TYR A N 1
ATOM 796 C CA . TYR A 1 97 ? -9.293 6.230 8.288 1.00 84.31 97 TYR A CA 1
ATOM 797 C C . TYR A 1 97 ? -10.347 5.295 7.708 1.00 84.31 97 TYR A C 1
ATOM 799 O O . TYR A 1 97 ? -10.918 5.610 6.663 1.00 84.31 97 TYR A O 1
ATOM 807 N N . VAL A 1 98 ? -10.554 4.133 8.329 1.00 78.50 98 VAL A N 1
ATOM 808 C CA . VAL A 1 98 ? -11.487 3.115 7.823 1.00 78.50 98 VAL A CA 1
ATOM 809 C C . VAL A 1 98 ? -12.417 2.665 8.941 1.00 78.50 98 VAL A C 1
ATOM 811 O O . VAL A 1 98 ? -12.022 2.479 10.091 1.00 78.50 98 VAL A O 1
ATOM 814 N N . SER A 1 99 ? -13.678 2.480 8.588 1.00 76.69 99 SER A N 1
ATOM 815 C CA . SER A 1 99 ? -14.764 2.061 9.454 1.00 76.69 99 SER A CA 1
ATOM 816 C C . SER A 1 99 ? -15.529 0.887 8.845 1.00 76.69 99 SER A C 1
ATOM 818 O O . SER A 1 99 ? -15.522 0.646 7.638 1.00 76.69 99 SER A O 1
ATOM 820 N N . GLN A 1 100 ? -16.285 0.187 9.688 1.00 72.38 100 GLN A N 1
ATOM 821 C CA . GLN A 1 100 ? -17.205 -0.874 9.264 1.00 72.38 100 GLN A CA 1
ATOM 822 C C . GLN A 1 100 ? -18.311 -0.406 8.295 1.00 72.38 100 GLN A C 1
ATOM 824 O O . GLN A 1 100 ? -18.977 -1.244 7.686 1.00 72.38 100 GLN A O 1
ATOM 829 N N . TYR A 1 101 ? -18.547 0.908 8.186 1.00 72.44 101 TYR A N 1
ATOM 830 C CA . TYR A 1 101 ? -19.571 1.495 7.316 1.00 72.44 101 TYR A CA 1
ATOM 831 C C . TYR A 1 101 ? -19.045 1.845 5.923 1.00 72.44 101 TYR A C 1
ATOM 833 O O . TYR A 1 101 ? -19.848 2.091 5.027 1.00 72.44 101 TYR A O 1
ATOM 841 N N . ASP A 1 102 ? -17.725 1.833 5.725 1.00 69.38 102 ASP A N 1
ATOM 842 C CA . ASP A 1 102 ? -17.116 2.136 4.425 1.00 69.38 102 ASP A CA 1
ATOM 843 C C . ASP A 1 102 ? -17.278 0.985 3.416 1.00 69.38 102 ASP A C 1
ATOM 845 O O . ASP A 1 102 ? -17.063 1.146 2.214 1.00 69.38 102 ASP A O 1
ATOM 849 N N . PHE A 1 103 ? -17.727 -0.178 3.893 1.00 65.56 103 PHE A N 1
ATOM 850 C CA . PHE A 1 103 ? -18.075 -1.330 3.073 1.00 65.56 103 PHE A CA 1
ATOM 851 C C . PHE A 1 103 ? -19.559 -1.280 2.703 1.00 65.56 103 PHE A C 1
ATOM 853 O O . PHE A 1 103 ? -20.435 -1.505 3.541 1.00 65.56 103 PHE A O 1
ATOM 860 N N . TYR A 1 104 ? -19.850 -1.012 1.427 1.00 55.91 104 TYR A N 1
ATOM 861 C CA . TYR A 1 104 ? -21.224 -1.027 0.925 1.00 55.91 104 TYR A CA 1
ATOM 862 C C . TYR A 1 104 ? -21.810 -2.457 0.929 1.00 55.91 104 TYR A C 1
ATOM 864 O O . TYR A 1 104 ? -21.102 -3.414 0.584 1.00 55.91 104 TYR A O 1
ATOM 872 N N . PRO A 1 105 ? -23.090 -2.617 1.322 1.00 52.88 105 PRO A N 1
ATOM 873 C CA . PRO A 1 105 ? -23.768 -3.908 1.398 1.00 52.88 105 PRO A CA 1
ATOM 874 C C . PRO A 1 105 ? -24.194 -4.475 0.042 1.00 52.88 105 PRO A C 1
ATOM 876 O O . PRO A 1 105 ? -24.211 -3.738 -0.963 1.00 52.88 105 PRO A O 1
#

Secondary structure (DSSP, 8-state):
----PPPEEEEEEE-----TT--EEEEEEEEEEE-TTT----S-GGGEEEEEETTTEEEEEE-S--SS-EEEEEEEEEEEEETTEEEEEEEEEEEEEE-TTSS--

Radius of gyration: 15.44 Å; chains: 1; bounding box: 40×27×46 Å

Foldseek 3Di:
DPDQFDKDWDDKFFDPPDDPPKFKWKDKDWDAKAAPPPRHRQDDPVQWDWATDPRTMITIIGRDARPAWGWMWIWMWIFIAIVNHGPDIDIDIDIDTDGNVSTHD